Protein AF-A0A4T0LWD9-F1 (afdb_monomer)

InterPro domains:
  IPR009346 GRIM-19 [PF06212] (7-137)
  IPR009346 GRIM-19 [PTHR12966] (2-138)

Solvent-accessible surface area (backbone atoms only — not comparable to full-atom values): 8972 Å² total; per-residue (Å²): 138,83,80,80,81,71,89,74,94,67,78,59,96,86,61,79,81,88,75,84,83,68,91,84,75,80,91,78,75,82,54,69,68,56,54,54,51,52,53,51,52,53,51,54,51,51,53,52,53,51,50,52,51,53,52,46,49,52,54,47,44,59,58,52,50,70,37,72,68,54,39,48,55,55,49,51,51,44,52,55,49,51,54,44,64,71,46,46,63,59,54,50,54,54,48,54,54,51,51,52,52,49,51,55,54,49,46,55,48,48,45,70,71,47,70,84,47,89,89,70,64,80,85,63,70,93,56,94,60,94,67,92,74,83,77,94,72,81,88,127

Secondary structure (DSSP, 8-state):
------------TT-------S------S--HHHHHHHHHHHHHHHHHHHHHHHHHHHHHHHHHTSSHHHHHHHHHHHHHHHHHHHHHHHHHHHHHHHHHHHHHHHHHHHHHHHTTSTT--TT--SSSSSS----S----

Sequence (140 aa):
MDYLRGKQDLPPPGGFEAIKYKRSLPVKGPSGAVIFGTIFGICTWGFYKLGQGNLEMRSVLSLLYSTSLNKRYRELEREKTWSRINIVPLLMAENDRDIYRREKAALAREESIMKDVKGWEVGKSVYNGKRYNTPSMYVL

Foldseek 3Di:
DDDPDDDDDDAPPPHDDDDPPDDDDDPDDDDPVVVVVVVVVVVVVVVVVVVVVVVCCVVVCVVCCPDPPVVVVVVVVVVVVVVCVVCVVVVVVVVVVVQVVLLVVVLVVCCVVCVVPPPDDGPDDPDPDPDDDRDPDRDD

Structure (mmCIF, N/CA/C/O backbone):
data_AF-A0A4T0LWD9-F1
#
_entry.id   AF-A0A4T0LWD9-F1
#
loop_
_atom_site.group_PDB
_atom_site.id
_atom_site.type_symbol
_atom_site.label_atom_id
_atom_site.label_alt_id
_atom_site.label_comp_id
_atom_site.label_asym_id
_atom_site.label_entity_id
_atom_site.label_seq_id
_atom_site.pdbx_PDB_ins_code
_atom_site.Cartn_x
_atom_site.Cartn_y
_atom_site.Cartn_z
_atom_site.occupancy
_atom_site.B_iso_or_equiv
_atom_site.auth_seq_id
_atom_site.auth_comp_id
_atom_site.auth_asym_id
_atom_site.auth_atom_id
_atom_site.pdbx_PDB_model_num
ATOM 1 N N . MET A 1 1 ? 56.517 -73.684 -55.302 1.00 51.97 1 MET A N 1
ATOM 2 C CA . MET A 1 1 ? 55.120 -73.571 -54.835 1.00 51.97 1 MET A CA 1
ATOM 3 C C . MET A 1 1 ? 55.000 -72.175 -54.277 1.00 51.97 1 MET A C 1
ATOM 5 O O . MET A 1 1 ? 55.278 -71.978 -53.101 1.00 51.97 1 MET A O 1
ATOM 9 N N . ASP A 1 2 ? 54.678 -71.212 -55.136 1.00 53.22 2 ASP A N 1
ATOM 10 C CA . ASP A 1 2 ? 54.714 -69.801 -54.758 1.00 53.22 2 ASP A CA 1
ATOM 11 C C . ASP A 1 2 ? 53.274 -69.315 -54.656 1.00 53.22 2 ASP A C 1
ATOM 13 O O . ASP A 1 2 ? 52.601 -69.054 -55.652 1.00 53.22 2 ASP A O 1
ATOM 17 N N . TYR A 1 3 ? 52.764 -69.286 -53.427 1.00 58.25 3 TYR A N 1
ATOM 18 C CA . TYR A 1 3 ? 51.436 -68.769 -53.125 1.00 58.25 3 TYR A CA 1
ATOM 19 C C . TYR A 1 3 ? 51.444 -67.259 -53.395 1.00 58.25 3 TYR A C 1
ATOM 21 O O . TYR A 1 3 ? 52.158 -66.509 -52.725 1.00 58.25 3 TYR A O 1
ATOM 29 N N . LEU A 1 4 ? 50.680 -66.806 -54.392 1.00 66.56 4 LEU A N 1
ATOM 30 C CA . LEU A 1 4 ? 50.537 -65.387 -54.720 1.00 66.56 4 LEU A CA 1
ATOM 31 C C . LEU A 1 4 ? 50.028 -64.626 -53.483 1.00 66.56 4 LEU A C 1
ATOM 33 O O . LEU A 1 4 ? 48.896 -64.822 -53.041 1.00 66.56 4 LEU A O 1
ATOM 37 N N . ARG A 1 5 ? 50.881 -63.770 -52.906 1.00 68.69 5 ARG A N 1
ATOM 38 C CA . ARG A 1 5 ? 50.549 -62.902 -51.767 1.00 68.69 5 ARG A CA 1
ATOM 39 C C . ARG A 1 5 ? 49.384 -61.987 -52.166 1.00 68.69 5 ARG A C 1
ATOM 41 O O . ARG A 1 5 ? 49.530 -61.156 -53.059 1.00 68.69 5 ARG A O 1
ATOM 48 N N . GLY A 1 6 ? 48.233 -62.163 -51.516 1.00 72.31 6 GLY A N 1
ATOM 49 C CA . GLY A 1 6 ? 47.026 -61.373 -51.765 1.00 72.31 6 GLY A CA 1
ATOM 50 C C . GLY A 1 6 ? 47.223 -59.879 -51.493 1.00 72.31 6 GLY A C 1
ATOM 51 O O . GLY A 1 6 ? 48.108 -59.474 -50.738 1.00 72.31 6 GLY A O 1
ATOM 52 N N . LYS A 1 7 ? 46.382 -59.054 -52.124 1.00 77.38 7 LYS A N 1
ATOM 53 C CA . LYS A 1 7 ? 46.407 -57.593 -51.995 1.00 77.38 7 LYS A CA 1
ATOM 54 C C . LYS A 1 7 ? 46.076 -57.192 -50.552 1.00 77.38 7 LYS A C 1
ATOM 56 O O . LYS A 1 7 ? 44.953 -57.389 -50.100 1.00 77.38 7 LYS A O 1
ATOM 61 N N . GLN A 1 8 ? 47.067 -56.661 -49.839 1.00 83.88 8 GLN A N 1
ATOM 62 C CA . GLN A 1 8 ? 46.908 -56.134 -48.485 1.00 83.88 8 GLN A CA 1
ATOM 63 C C . GLN A 1 8 ? 46.197 -54.778 -48.541 1.00 83.88 8 GLN A C 1
ATOM 65 O O . GLN A 1 8 ? 46.522 -53.954 -49.399 1.00 83.88 8 GLN A O 1
ATOM 70 N N . ASP A 1 9 ? 45.237 -54.552 -47.644 1.00 85.19 9 ASP A N 1
ATOM 71 C CA . ASP A 1 9 ? 44.620 -53.235 -47.498 1.00 85.19 9 ASP A CA 1
ATOM 72 C C . ASP A 1 9 ? 45.616 -52.290 -46.819 1.00 85.19 9 ASP A C 1
ATOM 74 O O . ASP A 1 9 ? 46.148 -52.578 -45.743 1.00 85.19 9 ASP A O 1
ATOM 78 N N . LEU A 1 10 ? 45.940 -51.204 -47.509 1.00 85.88 10 LEU A N 1
ATOM 79 C CA . LEU A 1 10 ? 46.975 -50.249 -47.136 1.00 85.88 10 LEU A CA 1
ATOM 80 C C . LEU A 1 10 ? 46.392 -48.843 -47.277 1.00 85.88 10 LEU A C 1
ATOM 82 O O . LEU A 1 10 ? 45.568 -48.611 -48.167 1.00 85.88 10 LEU A O 1
ATOM 86 N N . PRO A 1 11 ? 46.824 -47.884 -46.440 1.00 86.69 11 PRO A N 1
ATOM 87 C CA . PRO A 1 11 ? 46.398 -46.505 -46.603 1.00 86.69 11 PRO A CA 1
ATOM 88 C C . PRO A 1 11 ? 46.803 -45.993 -47.994 1.00 86.69 11 PRO A C 1
ATOM 90 O O . PRO A 1 11 ? 47.827 -46.423 -48.541 1.00 86.69 11 PRO A O 1
ATOM 93 N N . PRO A 1 12 ? 46.023 -45.067 -48.574 1.00 88.81 12 PRO A N 1
ATOM 94 C CA . PRO A 1 12 ? 46.359 -44.489 -49.865 1.00 88.81 12 PRO A CA 1
ATOM 95 C C . PRO A 1 12 ? 47.751 -43.835 -49.812 1.00 88.81 12 PRO A C 1
ATOM 97 O O . PRO A 1 12 ? 48.136 -43.290 -48.767 1.00 88.81 12 PRO A O 1
ATOM 100 N N . PRO A 1 13 ? 48.520 -43.860 -50.917 1.00 81.00 13 PRO A N 1
ATOM 101 C CA . PRO A 1 13 ? 49.802 -43.167 -50.984 1.00 81.00 13 PRO A CA 1
ATOM 102 C C . PRO A 1 13 ? 49.561 -41.661 -50.788 1.00 81.00 13 PRO A C 1
ATOM 104 O O . PRO A 1 13 ? 49.008 -41.002 -51.662 1.00 81.00 13 PRO A O 1
ATOM 107 N N . GLY A 1 14 ? 49.918 -41.139 -49.608 1.00 88.44 14 GLY A N 1
ATOM 108 C CA . GLY A 1 14 ? 49.629 -39.760 -49.179 1.00 88.44 14 GLY A CA 1
ATOM 109 C C . GLY A 1 14 ? 48.865 -39.628 -47.852 1.00 88.44 14 GLY A C 1
ATOM 110 O O . GLY A 1 14 ? 48.809 -38.532 -47.303 1.00 88.44 14 GLY A O 1
ATOM 111 N N . GLY A 1 15 ? 48.345 -40.727 -47.293 1.00 89.75 15 GLY A N 1
ATOM 112 C CA . GLY A 1 15 ? 47.623 -40.722 -46.014 1.00 89.75 15 GLY A CA 1
ATOM 113 C C . GLY A 1 15 ? 46.193 -40.168 -46.103 1.00 89.75 15 GLY A C 1
ATOM 114 O O . GLY A 1 15 ? 45.713 -39.799 -47.172 1.00 89.75 15 GLY A O 1
ATOM 115 N N . PHE A 1 16 ? 45.487 -40.154 -44.969 1.00 89.69 16 PHE A N 1
ATOM 116 C CA . PHE A 1 16 ? 44.133 -39.597 -44.863 1.00 89.69 16 PHE A CA 1
ATOM 117 C C . PHE A 1 16 ? 44.166 -38.113 -44.486 1.00 89.69 16 PHE A C 1
ATOM 119 O O . PHE A 1 16 ? 45.131 -37.629 -43.894 1.00 89.69 16 PHE A O 1
ATOM 126 N N . GLU A 1 17 ? 43.083 -37.397 -44.790 1.00 90.94 17 GLU A N 1
ATOM 127 C CA . GLU A 1 17 ? 42.921 -36.005 -44.376 1.00 90.94 17 GLU A CA 1
ATOM 128 C C . GLU A 1 17 ? 42.958 -35.863 -42.844 1.00 90.94 17 GLU A C 1
ATOM 130 O O . GLU A 1 17 ? 42.495 -36.729 -42.094 1.00 90.94 17 GLU A O 1
ATOM 135 N N . ALA A 1 18 ? 43.510 -34.746 -42.366 1.00 90.56 18 ALA A N 1
ATOM 136 C CA . ALA A 1 18 ? 43.588 -34.457 -40.944 1.00 90.56 18 ALA A CA 1
ATOM 137 C C . ALA A 1 18 ? 42.189 -34.232 -40.345 1.00 90.56 18 ALA A C 1
ATOM 139 O O . ALA A 1 18 ? 41.545 -33.203 -40.556 1.00 90.56 18 ALA A O 1
ATOM 140 N N . ILE A 1 19 ? 41.742 -35.180 -39.523 1.00 90.44 19 ILE A N 1
ATOM 141 C CA . ILE A 1 19 ? 40.479 -35.077 -38.792 1.00 90.44 19 ILE A CA 1
ATOM 142 C C . ILE A 1 19 ? 40.626 -34.029 -37.681 1.00 90.44 19 ILE A C 1
ATOM 144 O O . ILE A 1 19 ? 41.504 -34.113 -36.817 1.00 90.44 19 ILE A O 1
ATOM 148 N N . LYS A 1 20 ? 39.731 -33.037 -37.661 1.00 90.75 20 LYS A N 1
ATOM 149 C CA . LYS A 1 20 ? 39.656 -32.053 -36.571 1.00 90.75 20 LYS A CA 1
ATOM 150 C C . LYS A 1 20 ? 39.135 -32.722 -35.298 1.00 90.75 20 LYS A C 1
ATOM 152 O O . LYS A 1 20 ? 37.935 -32.808 -35.077 1.00 90.75 20 LYS A O 1
ATOM 157 N N . TYR A 1 21 ? 40.052 -33.153 -34.439 1.00 90.25 21 TYR A N 1
ATOM 158 C CA . TYR A 1 21 ? 39.735 -33.788 -33.154 1.00 90.25 21 TYR A CA 1
ATOM 159 C C . TYR A 1 21 ? 39.500 -32.783 -32.009 1.00 90.25 21 TYR A C 1
ATOM 161 O O . TYR A 1 21 ? 39.002 -33.148 -30.946 1.00 90.25 21 TYR A O 1
ATOM 169 N N . LYS A 1 22 ? 39.873 -31.507 -32.198 1.00 93.56 22 LYS A N 1
ATOM 170 C CA . LYS A 1 22 ? 39.709 -30.449 -31.189 1.00 93.56 22 LYS A CA 1
ATOM 171 C C . LYS A 1 22 ? 38.329 -29.805 -31.277 1.00 93.56 22 LYS A C 1
ATOM 173 O O . LYS A 1 22 ? 37.816 -29.540 -32.363 1.00 93.56 22 LYS A O 1
ATOM 178 N N . ARG A 1 23 ? 37.773 -29.452 -30.116 1.00 90.44 23 ARG A N 1
ATOM 179 C CA . ARG A 1 23 ? 36.526 -28.687 -30.009 1.00 90.44 23 ARG A CA 1
ATOM 180 C C . ARG A 1 23 ? 36.699 -27.304 -30.650 1.00 90.44 23 ARG A C 1
ATOM 182 O O . ARG A 1 23 ? 37.454 -26.480 -30.146 1.00 90.44 23 ARG A O 1
ATOM 189 N N . SER A 1 24 ? 35.969 -27.044 -31.734 1.00 88.06 24 SER A N 1
ATOM 190 C CA . SER A 1 24 ? 35.901 -25.731 -32.384 1.00 88.06 24 SER A CA 1
ATOM 191 C C . SER A 1 24 ? 34.573 -25.064 -32.031 1.00 88.06 24 SER A C 1
ATOM 193 O O . SER A 1 24 ? 33.563 -25.274 -32.698 1.00 88.06 24 SER A O 1
ATOM 195 N N . LEU A 1 25 ? 34.559 -24.304 -30.933 1.00 89.69 25 LEU A N 1
ATOM 196 C CA . LEU A 1 25 ? 33.419 -23.462 -30.583 1.00 89.69 25 LEU A CA 1
ATOM 197 C C . LEU A 1 25 ? 33.764 -21.992 -30.805 1.00 89.69 25 LEU A C 1
ATOM 199 O O . LEU A 1 25 ? 34.564 -21.445 -30.045 1.00 89.69 25 LEU A O 1
ATOM 203 N N . PRO A 1 26 ? 33.166 -21.335 -31.811 1.00 88.88 26 PRO A N 1
ATOM 204 C CA . PRO A 1 26 ? 33.302 -19.896 -31.952 1.00 88.88 26 PRO A CA 1
ATOM 205 C C . PRO A 1 26 ? 32.579 -19.202 -30.792 1.00 88.88 26 PRO A C 1
ATOM 207 O O . PRO A 1 26 ? 31.430 -19.526 -30.484 1.00 88.88 26 PRO A O 1
ATOM 210 N N . VAL A 1 27 ? 33.234 -18.225 -30.169 1.00 84.75 27 VAL A N 1
ATOM 211 C CA . VAL A 1 27 ? 32.573 -17.330 -29.214 1.00 84.75 27 VAL A CA 1
ATOM 212 C C . VAL A 1 27 ? 31.637 -16.433 -30.021 1.00 84.75 27 VAL A C 1
ATOM 214 O O . VAL A 1 27 ? 32.085 -15.555 -30.754 1.00 84.75 27 VAL A O 1
ATOM 217 N N . LYS A 1 28 ? 30.334 -16.719 -29.957 1.00 87.31 28 LYS A N 1
ATOM 218 C CA . LYS A 1 28 ? 29.287 -15.980 -30.670 1.00 87.31 28 LYS A CA 1
ATOM 219 C C . LYS A 1 28 ? 28.552 -15.067 -29.694 1.00 87.31 28 LYS A C 1
ATOM 221 O O . LYS A 1 28 ? 28.107 -15.529 -28.649 1.00 87.31 28 LYS A O 1
ATOM 226 N N . GLY A 1 29 ? 28.375 -13.807 -30.076 1.00 89.88 29 GLY A N 1
ATOM 227 C CA . GLY A 1 29 ? 27.556 -12.840 -29.348 1.00 89.88 29 GLY A CA 1
ATOM 228 C C . GLY A 1 29 ? 28.262 -11.501 -29.122 1.00 89.88 29 GLY A C 1
ATOM 229 O O . GLY A 1 29 ? 29.489 -11.425 -29.211 1.00 89.88 29 GLY A O 1
ATOM 230 N N . PRO A 1 30 ? 27.491 -10.433 -28.857 1.00 91.06 30 PRO A N 1
ATOM 231 C CA . PRO A 1 30 ? 28.051 -9.143 -28.487 1.00 91.06 30 PRO A CA 1
ATOM 232 C C . PRO A 1 30 ? 28.749 -9.234 -27.125 1.00 91.06 30 PRO A C 1
ATOM 234 O O . PRO A 1 30 ? 28.362 -10.016 -26.257 1.00 91.06 30 PRO A O 1
ATOM 237 N N . SER A 1 31 ? 29.778 -8.409 -26.930 1.00 93.19 31 SER A N 1
ATOM 238 C CA . SER A 1 31 ? 30.470 -8.309 -25.641 1.00 93.19 31 SER A CA 1
ATOM 239 C C . SER A 1 31 ? 29.497 -7.919 -24.522 1.00 93.19 31 SER A C 1
ATOM 241 O O . SER A 1 31 ? 28.551 -7.163 -24.750 1.00 93.19 31 SER A O 1
ATOM 243 N N . GLY A 1 32 ? 29.757 -8.370 -23.291 1.00 93.56 32 GLY A N 1
ATOM 244 C CA . GLY A 1 32 ? 28.938 -8.023 -22.124 1.00 93.56 32 GLY A CA 1
ATOM 245 C C . GLY A 1 32 ? 28.775 -6.511 -21.940 1.00 93.56 32 GLY A C 1
ATOM 246 O O . GLY A 1 32 ? 27.685 -6.047 -21.621 1.00 93.56 32 GLY A O 1
ATOM 247 N N . ALA A 1 33 ? 29.812 -5.725 -22.248 1.00 95.69 33 ALA A N 1
ATOM 248 C CA . ALA A 1 33 ? 29.745 -4.263 -22.206 1.00 95.69 33 ALA A CA 1
ATOM 249 C C . ALA A 1 33 ? 28.694 -3.687 -23.173 1.00 95.69 33 ALA A C 1
ATOM 251 O O . ALA A 1 33 ? 27.983 -2.746 -22.827 1.00 95.69 33 ALA A O 1
ATOM 252 N N . VAL A 1 34 ? 28.552 -4.283 -24.361 1.00 96.38 34 VAL A N 1
ATOM 253 C CA . VAL A 1 34 ? 27.539 -3.879 -25.346 1.00 96.38 34 VAL A CA 1
ATOM 254 C C . VAL A 1 34 ? 26.145 -4.196 -24.812 1.00 96.38 34 VAL A C 1
ATOM 256 O O . VAL A 1 34 ? 25.265 -3.343 -24.859 1.00 96.38 34 VAL A O 1
ATOM 259 N N . ILE A 1 35 ? 25.955 -5.381 -24.225 1.00 96.50 35 ILE A N 1
ATOM 260 C CA . ILE A 1 35 ? 24.672 -5.784 -23.633 1.00 96.50 35 ILE A CA 1
ATOM 261 C C . ILE A 1 35 ? 24.270 -4.811 -22.517 1.00 96.50 35 ILE A C 1
ATOM 263 O O . ILE A 1 35 ? 23.176 -4.247 -22.561 1.00 96.50 35 ILE A O 1
ATOM 267 N N . PHE A 1 36 ? 25.166 -4.532 -21.567 1.00 97.25 36 PHE A N 1
ATOM 268 C CA . PHE A 1 36 ? 24.881 -3.586 -20.486 1.00 97.25 36 PHE A CA 1
ATOM 269 C C . PHE A 1 36 ? 24.615 -2.168 -20.999 1.00 97.25 36 PHE A C 1
ATOM 271 O O . PHE A 1 36 ? 23.668 -1.529 -20.540 1.00 97.25 36 PHE A O 1
ATOM 278 N N . GLY A 1 37 ? 25.378 -1.699 -21.990 1.00 97.94 37 GLY A N 1
ATOM 279 C CA . GLY A 1 37 ? 25.152 -0.397 -22.617 1.00 97.94 37 GLY A CA 1
ATOM 280 C C . GLY A 1 37 ? 23.767 -0.284 -23.259 1.00 97.94 37 GLY A C 1
ATOM 281 O O . GLY A 1 37 ? 23.069 0.707 -23.046 1.00 97.94 37 GLY A O 1
ATOM 282 N N . THR A 1 38 ? 23.325 -1.319 -23.983 1.00 97.31 38 THR A N 1
ATOM 283 C CA . THR A 1 38 ? 21.993 -1.316 -24.615 1.00 97.31 38 THR A CA 1
ATOM 284 C C . THR A 1 38 ? 20.856 -1.297 -23.598 1.00 97.31 38 THR A C 1
ATOM 286 O O . THR A 1 38 ? 19.937 -0.487 -23.725 1.00 97.31 38 THR A O 1
ATOM 289 N N . ILE A 1 39 ? 20.934 -2.127 -22.554 1.00 97.75 39 ILE A N 1
ATOM 290 C CA . ILE A 1 39 ? 19.912 -2.182 -21.501 1.00 97.75 39 ILE A CA 1
ATOM 291 C C . ILE A 1 39 ? 19.840 -0.842 -20.769 1.00 97.75 39 ILE A C 1
ATOM 293 O O . ILE A 1 39 ? 18.753 -0.303 -20.567 1.00 97.75 39 ILE A O 1
ATOM 297 N N . PHE A 1 40 ? 20.993 -0.268 -20.421 1.00 97.75 40 PHE A N 1
ATOM 298 C CA . PHE A 1 40 ? 21.047 1.026 -19.752 1.00 97.75 40 PHE A CA 1
ATOM 299 C C . PHE A 1 40 ? 20.426 2.140 -20.608 1.00 97.75 40 PHE A C 1
ATOM 301 O O . PHE A 1 40 ?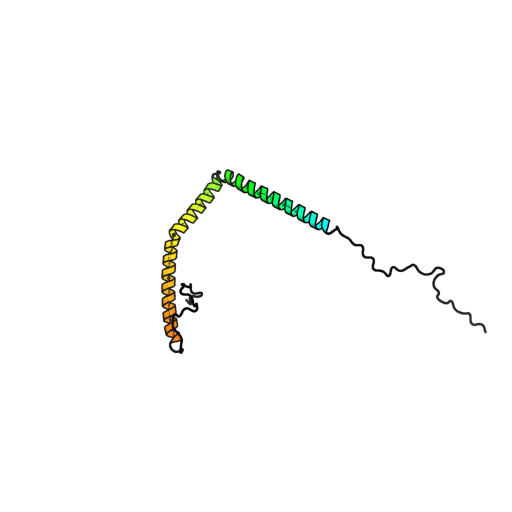 19.656 2.954 -20.093 1.00 97.75 40 PHE A O 1
ATOM 308 N N . GLY A 1 41 ? 20.689 2.141 -21.918 1.00 97.75 41 GLY A N 1
ATOM 309 C CA . GLY A 1 41 ? 20.088 3.087 -22.859 1.00 97.75 41 GLY A CA 1
ATOM 310 C C . GLY A 1 41 ? 18.560 2.985 -22.920 1.00 97.75 41 GLY A C 1
ATOM 311 O O . GLY A 1 41 ? 17.872 4.001 -22.812 1.00 97.75 41 GLY A O 1
ATOM 312 N N . ILE A 1 42 ? 18.021 1.765 -23.017 1.00 97.75 42 ILE A N 1
ATOM 313 C CA . ILE A 1 42 ? 16.568 1.520 -23.058 1.00 97.75 42 ILE A CA 1
ATOM 314 C C . ILE A 1 42 ? 15.904 1.961 -21.750 1.00 97.75 42 ILE A C 1
ATOM 316 O O . ILE A 1 42 ? 14.902 2.677 -21.779 1.00 97.75 42 ILE A O 1
ATOM 320 N N . CYS A 1 43 ? 16.470 1.577 -20.603 1.00 97.44 43 CYS A N 1
ATOM 321 C CA . CYS A 1 43 ? 15.937 1.958 -19.297 1.00 97.44 43 CYS A CA 1
ATOM 322 C C . CYS A 1 43 ? 15.929 3.479 -19.119 1.00 97.44 43 CYS A C 1
ATOM 324 O O . CYS A 1 43 ? 14.903 4.051 -18.755 1.00 97.44 43 CYS A O 1
ATOM 326 N N . THR A 1 44 ? 17.046 4.145 -19.425 1.00 97.44 44 THR A N 1
ATOM 327 C CA . THR A 1 44 ? 17.171 5.605 -19.296 1.00 97.44 44 THR A CA 1
ATOM 328 C C . THR A 1 44 ? 16.140 6.327 -20.165 1.00 97.44 44 THR A C 1
ATOM 330 O O . THR A 1 44 ? 15.477 7.256 -19.700 1.00 97.44 44 THR A O 1
ATOM 333 N N . TRP A 1 45 ? 15.927 5.859 -21.398 1.00 97.00 45 TRP A N 1
ATOM 334 C CA . TRP A 1 45 ? 14.899 6.404 -22.284 1.00 97.00 45 TRP A CA 1
ATOM 335 C C . TRP A 1 45 ? 13.475 6.174 -21.760 1.00 97.00 45 TRP A C 1
ATOM 337 O O . TRP A 1 45 ? 12.651 7.091 -21.777 1.00 97.00 45 TRP A O 1
ATOM 347 N N . GLY A 1 46 ? 13.187 4.975 -21.247 1.00 96.81 46 GLY A N 1
ATOM 348 C CA . GLY A 1 46 ? 11.894 4.648 -20.644 1.00 96.81 46 GLY A CA 1
ATOM 349 C C . GLY A 1 46 ? 11.564 5.549 -19.452 1.00 96.81 46 GLY A C 1
ATOM 350 O O . GLY A 1 46 ? 10.473 6.116 -19.387 1.00 96.81 46 GLY A O 1
ATOM 351 N N . PHE A 1 47 ? 12.528 5.763 -18.552 1.00 96.00 47 PHE A N 1
ATOM 352 C CA . PHE A 1 47 ? 12.361 6.669 -17.414 1.00 96.00 47 PHE A CA 1
ATOM 353 C C . PHE A 1 47 ? 12.208 8.130 -17.837 1.00 96.00 47 PHE A C 1
ATOM 355 O O . PHE A 1 47 ? 11.383 8.841 -17.265 1.00 96.00 47 PHE A O 1
ATOM 362 N N . TYR A 1 48 ? 12.936 8.574 -18.863 1.00 94.69 48 TYR A N 1
ATOM 363 C CA . TYR A 1 48 ? 12.769 9.915 -19.421 1.00 94.69 48 TYR A CA 1
ATOM 364 C C . TYR A 1 48 ? 11.345 10.134 -19.953 1.00 94.69 48 TYR A C 1
ATOM 366 O O . TYR A 1 48 ? 10.707 11.136 -19.626 1.00 94.69 48 TYR A O 1
ATOM 374 N N . LYS A 1 49 ? 10.802 9.168 -20.704 1.00 92.81 49 LYS A N 1
ATOM 375 C CA . LYS A 1 49 ? 9.432 9.236 -21.234 1.00 92.81 49 LYS A CA 1
ATOM 376 C C . LYS A 1 49 ? 8.365 9.162 -20.148 1.00 92.81 49 LYS A C 1
ATOM 378 O O . LYS A 1 49 ? 7.396 9.912 -20.206 1.00 92.81 49 LYS A O 1
ATOM 383 N N . LEU A 1 50 ? 8.563 8.330 -19.129 1.00 91.75 50 LEU A N 1
ATOM 384 C CA . LEU A 1 50 ? 7.678 8.277 -17.966 1.00 91.75 50 LEU A CA 1
ATOM 385 C C . LEU A 1 50 ? 7.713 9.590 -17.167 1.00 91.75 50 LEU A C 1
ATOM 387 O O . LEU A 1 50 ? 6.676 10.065 -16.714 1.00 91.75 50 LEU A O 1
ATOM 391 N N . GLY A 1 51 ? 8.885 10.216 -17.044 1.00 90.50 51 GLY A N 1
ATOM 392 C CA . GLY A 1 51 ? 9.038 11.544 -16.451 1.00 90.50 51 GLY A CA 1
ATOM 393 C C . GLY A 1 51 ? 8.259 12.615 -17.215 1.00 90.50 51 GLY A C 1
ATOM 394 O O . GLY A 1 51 ? 7.493 13.355 -16.602 1.00 90.50 51 GLY A O 1
ATOM 395 N N . GLN A 1 52 ? 8.387 12.650 -18.546 1.00 86.06 52 GLN A N 1
ATOM 396 C CA . GLN A 1 52 ? 7.593 13.537 -19.407 1.00 86.06 52 GLN A CA 1
ATOM 397 C C . GLN A 1 52 ? 6.093 13.289 -19.238 1.00 86.06 52 GLN A C 1
ATOM 399 O O . GLN A 1 52 ? 5.360 14.229 -18.956 1.00 86.06 52 GLN A O 1
ATOM 404 N N . GLY A 1 53 ? 5.653 12.028 -19.288 1.00 81.12 53 GLY A N 1
ATOM 405 C CA . GLY A 1 53 ? 4.252 11.660 -19.091 1.00 81.12 53 GLY A CA 1
ATOM 406 C C . GLY A 1 53 ? 3.715 12.053 -17.714 1.00 81.12 53 GLY A C 1
ATOM 407 O O . GLY A 1 53 ? 2.594 12.525 -17.613 1.00 81.12 53 GLY A O 1
ATOM 408 N N . ASN A 1 54 ? 4.509 11.946 -16.648 1.00 82.62 54 ASN A N 1
ATOM 409 C CA . ASN A 1 54 ? 4.099 12.375 -15.309 1.00 82.62 54 ASN A CA 1
ATOM 410 C C . ASN A 1 54 ? 4.023 13.903 -15.174 1.00 82.62 54 ASN A C 1
ATOM 412 O O . ASN A 1 54 ? 3.164 14.412 -14.453 1.00 82.62 54 ASN A O 1
ATOM 416 N N . LEU A 1 55 ? 4.920 14.641 -15.834 1.00 76.94 55 LEU A N 1
ATOM 417 C CA . LEU A 1 55 ? 4.903 16.106 -15.856 1.00 76.94 55 LEU A CA 1
ATOM 418 C C . LEU A 1 55 ? 3.738 16.632 -16.694 1.00 76.94 55 LEU A C 1
ATOM 420 O O . LEU A 1 55 ? 3.027 17.521 -16.232 1.00 76.94 55 LEU A O 1
ATOM 424 N N . GLU A 1 56 ? 3.509 16.041 -17.866 1.00 69.75 56 GLU A N 1
ATOM 425 C CA . GLU A 1 56 ? 2.345 16.296 -18.710 1.00 69.75 56 GLU A CA 1
ATOM 426 C C . GLU A 1 56 ? 1.075 15.926 -17.969 1.00 69.75 56 GLU A C 1
ATOM 428 O O . GLU A 1 56 ? 0.219 16.771 -17.810 1.00 69.75 56 GLU A O 1
ATOM 433 N N . MET A 1 57 ? 0.958 14.735 -17.387 1.00 63.12 57 MET A N 1
ATOM 434 C CA . MET A 1 57 ? -0.207 14.391 -16.578 1.00 63.12 57 MET A CA 1
ATOM 435 C C . MET A 1 57 ? -0.401 15.366 -15.425 1.00 63.12 57 MET A C 1
ATOM 437 O O . MET A 1 57 ? -1.534 15.675 -15.130 1.00 63.12 57 MET A O 1
ATOM 441 N N . ARG A 1 58 ? 0.628 15.931 -14.789 1.00 62.06 58 ARG A N 1
ATOM 442 C CA . ARG A 1 58 ? 0.424 16.956 -13.745 1.00 62.06 58 ARG A CA 1
ATOM 443 C C . ARG A 1 58 ? -0.020 18.310 -14.308 1.00 62.06 58 ARG A C 1
ATOM 445 O O . ARG A 1 58 ? -0.900 18.939 -13.721 1.00 62.06 58 ARG A O 1
ATOM 452 N N . SER A 1 59 ? 0.557 18.764 -15.420 1.00 64.38 59 SER A N 1
ATOM 453 C CA . SER A 1 59 ? 0.217 20.049 -16.050 1.00 64.38 59 SER A CA 1
ATOM 454 C C . SER A 1 59 ? -1.118 19.984 -16.799 1.00 64.38 59 SER A C 1
ATOM 456 O O . SER A 1 59 ? -1.984 20.835 -16.620 1.00 64.38 59 SER A O 1
ATOM 458 N N . VAL A 1 60 ? -1.324 18.917 -17.561 1.00 60.97 60 VAL A N 1
ATOM 459 C CA . VAL A 1 60 ? -2.552 18.551 -18.257 1.00 60.97 60 VAL A CA 1
ATOM 460 C C . VAL A 1 60 ? -3.640 18.223 -17.252 1.00 60.97 60 VAL A C 1
ATOM 462 O O . VAL A 1 60 ? -4.716 18.769 -17.415 1.00 60.97 60 VAL A O 1
ATOM 465 N N . LEU A 1 61 ? -3.403 17.457 -16.176 1.00 58.94 61 LEU A N 1
ATOM 466 C CA . LEU A 1 61 ? -4.410 17.299 -15.117 1.00 58.94 61 LEU A CA 1
ATOM 467 C C . LEU A 1 61 ? -4.745 18.656 -14.512 1.00 58.94 61 LEU A C 1
ATOM 469 O O . LEU A 1 61 ? -5.913 18.893 -14.307 1.00 58.94 61 LEU A O 1
ATOM 473 N N . SER A 1 62 ? -3.810 19.585 -14.302 1.00 59.88 62 SER A N 1
ATOM 474 C CA . SER A 1 62 ? -4.168 20.936 -13.832 1.00 59.88 62 SER A CA 1
ATOM 475 C C . SER A 1 62 ? -5.133 21.663 -14.792 1.00 59.88 62 SER A C 1
ATOM 477 O O . SER A 1 62 ? -6.130 22.238 -14.355 1.00 59.88 62 SER A O 1
ATOM 479 N N . LEU A 1 63 ? -4.907 21.562 -16.107 1.00 62.78 63 LEU A N 1
ATOM 480 C CA . LEU A 1 63 ? -5.722 22.221 -17.141 1.00 62.78 63 LEU A CA 1
ATOM 481 C C . LEU A 1 63 ? -7.057 21.498 -17.432 1.00 62.78 63 LEU A C 1
ATOM 483 O O . LEU A 1 63 ? -8.115 22.129 -17.476 1.00 62.78 63 LEU A O 1
ATOM 487 N N . LEU A 1 64 ? -7.038 20.168 -17.554 1.00 59.97 64 LEU A N 1
ATOM 488 C CA . LEU A 1 64 ? -8.205 19.280 -17.685 1.00 59.97 64 LEU A CA 1
ATOM 489 C C . LEU A 1 64 ? -8.989 19.146 -16.378 1.00 59.97 64 LEU A C 1
ATOM 491 O O . LEU A 1 64 ? -10.122 18.682 -16.397 1.00 59.97 64 LEU A O 1
ATOM 495 N N . TYR A 1 65 ? -8.430 19.547 -15.241 1.00 55.44 65 TYR A N 1
ATOM 496 C CA . TYR A 1 65 ? -9.171 19.646 -13.988 1.00 55.44 65 TYR A CA 1
ATOM 497 C C . TYR A 1 65 ? -10.003 20.934 -13.903 1.00 55.44 65 TYR A C 1
ATOM 499 O O . TYR A 1 65 ? -10.861 21.056 -13.029 1.00 55.44 65 TYR A O 1
ATOM 507 N N . SER A 1 66 ? -9.824 21.857 -14.858 1.00 56.53 66 SER A N 1
ATOM 508 C CA . SER A 1 66 ? -10.722 22.997 -15.058 1.00 56.53 66 SER A CA 1
ATOM 509 C C . SER A 1 66 ? -11.926 22.678 -15.965 1.00 56.53 66 SER A C 1
ATOM 511 O O . SER A 1 66 ? -12.907 23.423 -15.950 1.00 56.53 66 SER A O 1
ATOM 513 N N . THR A 1 67 ? -11.914 21.563 -16.721 1.00 63.38 67 THR A N 1
ATOM 514 C CA . THR A 1 67 ? -13.062 21.177 -17.561 1.00 63.38 67 THR A CA 1
ATOM 515 C C . THR A 1 67 ? -14.210 20.608 -16.724 1.00 63.38 67 THR A C 1
ATOM 517 O O . THR A 1 67 ? -14.027 19.856 -15.764 1.00 63.38 67 THR A O 1
ATOM 520 N N . SER A 1 68 ? -15.438 20.961 -17.115 1.00 62.38 68 SER A N 1
ATOM 521 C CA . SER A 1 68 ? -16.663 20.667 -16.356 1.00 62.38 68 SER A CA 1
ATOM 522 C C . SER A 1 68 ? -16.868 19.174 -16.042 1.00 62.38 68 SER A C 1
ATOM 524 O O . SER A 1 68 ? -17.364 18.849 -14.967 1.00 62.38 68 SER A O 1
ATOM 526 N N . LEU A 1 69 ? -16.453 18.255 -16.926 1.00 61.56 69 LEU A N 1
ATOM 527 C CA . LEU A 1 69 ? -16.668 16.812 -16.743 1.00 61.56 69 LEU A CA 1
ATOM 528 C C . LEU A 1 69 ? -15.779 16.207 -15.642 1.00 61.56 69 LEU A C 1
ATOM 530 O O . LEU A 1 69 ? -16.294 15.531 -14.756 1.00 61.56 69 LEU A O 1
ATOM 534 N N . ASN A 1 70 ? -14.474 16.496 -15.627 1.00 61.34 70 ASN A N 1
ATOM 535 C CA . ASN A 1 70 ? -13.559 15.974 -14.598 1.00 61.34 70 ASN A CA 1
ATOM 536 C C . ASN A 1 70 ? -13.791 16.615 -13.224 1.00 61.34 70 ASN A C 1
ATOM 538 O O . ASN A 1 70 ? -13.610 15.967 -12.190 1.00 61.34 70 ASN A O 1
ATOM 542 N N . LYS A 1 71 ? -14.235 17.876 -13.208 1.00 65.75 71 LYS A N 1
ATOM 543 C CA . LYS A 1 71 ? -14.652 18.572 -11.990 1.00 65.75 71 LYS A CA 1
ATOM 544 C C . LYS A 1 71 ? -15.841 17.869 -11.325 1.00 65.75 71 LYS A C 1
ATOM 546 O O . LYS A 1 71 ? -15.777 17.603 -10.129 1.00 65.75 71 LYS A O 1
ATOM 551 N N . ARG A 1 72 ? -16.848 17.459 -12.108 1.00 66.88 72 ARG A N 1
ATOM 552 C CA . ARG A 1 72 ? -18.018 16.710 -11.611 1.00 66.88 72 ARG A CA 1
ATOM 553 C C . ARG A 1 72 ? -17.636 15.378 -10.974 1.00 66.88 72 ARG A C 1
ATOM 555 O O . ARG A 1 72 ? -18.132 15.075 -9.898 1.00 66.88 72 ARG A O 1
ATOM 562 N N . TYR A 1 73 ? -16.737 14.600 -11.581 1.00 75.38 73 TYR A N 1
ATOM 563 C CA . TYR A 1 73 ? -16.294 13.332 -10.983 1.00 75.38 73 TYR A CA 1
ATOM 564 C C . TYR A 1 73 ? -15.604 13.541 -9.630 1.00 75.38 73 TYR A C 1
ATOM 566 O O . TYR A 1 73 ? -15.922 12.839 -8.673 1.00 75.38 73 TYR A O 1
ATOM 574 N N . ARG A 1 74 ? -14.719 14.541 -9.507 1.00 77.88 74 ARG A N 1
ATOM 575 C CA . ARG A 1 74 ? -14.054 14.839 -8.226 1.00 77.88 74 ARG A CA 1
ATOM 576 C C . ARG A 1 74 ? -14.991 15.461 -7.196 1.00 77.88 74 ARG A C 1
ATOM 578 O O . ARG A 1 74 ? -14.800 15.226 -6.007 1.00 77.88 74 ARG A O 1
ATOM 585 N N . GLU A 1 75 ? -15.991 16.225 -7.621 1.00 81.69 75 GLU A N 1
ATOM 586 C CA . GLU A 1 75 ? -17.050 16.726 -6.740 1.00 81.69 75 GLU A CA 1
ATOM 587 C C . GLU A 1 75 ? -17.927 15.577 -6.229 1.00 81.69 75 GLU A C 1
ATOM 589 O O . GLU A 1 75 ? -18.105 15.473 -5.022 1.00 81.69 75 GLU A O 1
ATOM 594 N N . LEU A 1 76 ? -18.334 14.638 -7.089 1.00 89.50 76 LEU A N 1
ATOM 595 C CA . LEU A 1 76 ? -19.085 13.439 -6.695 1.00 89.50 76 LEU A CA 1
ATOM 596 C C . LEU A 1 76 ? -18.282 12.519 -5.765 1.00 89.50 76 LEU A C 1
ATOM 598 O O . LEU A 1 76 ? -18.806 12.022 -4.770 1.00 89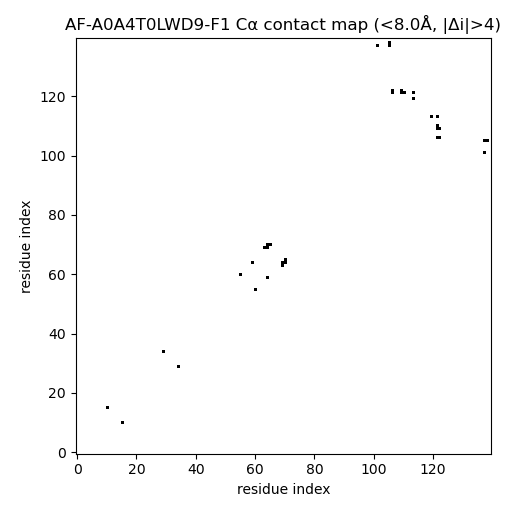.50 76 LEU A O 1
ATOM 602 N N . GLU A 1 77 ? -16.999 12.280 -6.048 1.00 92.06 77 GLU A N 1
ATOM 603 C CA . GLU A 1 77 ? -16.130 11.496 -5.162 1.00 92.06 77 GLU A CA 1
ATOM 604 C C . GLU A 1 77 ? -15.901 12.193 -3.824 1.00 92.06 77 GLU A C 1
ATOM 606 O O . GLU A 1 77 ? -15.875 11.538 -2.776 1.00 92.06 77 GLU A O 1
ATOM 611 N N . ARG A 1 78 ? -15.769 13.524 -3.842 1.00 94.38 78 ARG A N 1
ATOM 612 C CA . ARG A 1 78 ? -15.699 14.338 -2.634 1.00 94.38 78 ARG A CA 1
ATOM 613 C C . ARG A 1 78 ? -16.994 14.187 -1.847 1.00 94.38 78 ARG A C 1
ATOM 615 O O . ARG A 1 78 ? -16.922 13.757 -0.705 1.00 94.38 78 ARG A O 1
ATOM 622 N N . GLU A 1 79 ? -18.152 14.450 -2.438 1.00 94.94 79 GLU A N 1
ATOM 623 C CA . GLU A 1 79 ? -19.465 14.291 -1.801 1.00 94.94 79 GLU A CA 1
ATOM 624 C C . GLU A 1 79 ? -19.645 12.891 -1.209 1.00 94.94 79 GLU A C 1
ATOM 626 O O . GLU A 1 79 ? -20.004 12.753 -0.042 1.00 94.94 79 GLU A O 1
ATOM 631 N N . LYS A 1 80 ? -19.288 11.842 -1.957 1.00 96.06 80 LYS A N 1
ATOM 632 C CA . LYS A 1 80 ? -19.303 10.450 -1.486 1.00 96.06 80 LYS A CA 1
ATOM 633 C C . LYS A 1 80 ? -18.376 10.225 -0.290 1.00 96.06 80 LYS A C 1
ATOM 635 O O . LYS A 1 80 ? -18.732 9.510 0.646 1.00 96.06 80 LYS A O 1
ATOM 640 N N . THR A 1 81 ? -17.180 10.806 -0.314 1.00 96.81 81 THR A N 1
ATOM 641 C CA . THR A 1 81 ? -16.203 10.692 0.778 1.00 96.81 81 THR A CA 1
ATOM 642 C C . THR A 1 81 ? -16.677 11.445 2.018 1.00 96.81 81 THR A C 1
ATOM 644 O O . THR A 1 81 ? -16.650 10.885 3.108 1.00 96.81 81 THR A O 1
ATOM 647 N N . TRP A 1 82 ? -17.188 12.666 1.859 1.00 97.44 82 TRP A N 1
ATOM 648 C CA . TRP A 1 82 ? -17.753 13.460 2.951 1.00 97.44 82 TRP A CA 1
ATOM 649 C C . TRP A 1 82 ? -19.002 12.811 3.549 1.00 97.44 82 TRP A C 1
ATOM 651 O O . TRP A 1 82 ? -19.121 12.733 4.768 1.00 97.44 82 TRP A O 1
ATOM 661 N N . SER A 1 83 ? -19.887 12.261 2.713 1.00 96.94 83 SER A N 1
ATOM 662 C CA . SER A 1 83 ? -21.038 11.472 3.159 1.00 96.94 83 SER A CA 1
ATOM 663 C C . SER A 1 83 ? -20.595 10.307 4.047 1.00 96.94 83 SER A C 1
ATOM 665 O O . SER A 1 83 ? -21.129 10.126 5.139 1.00 96.94 83 SER A O 1
ATOM 667 N N . ARG A 1 84 ? -19.546 9.575 3.647 1.00 97.12 84 ARG A N 1
ATOM 668 C CA . ARG A 1 84 ? -18.981 8.495 4.466 1.00 97.12 84 ARG A CA 1
ATOM 669 C C . ARG A 1 84 ? -18.379 9.000 5.766 1.00 97.12 84 ARG A C 1
ATOM 671 O O . ARG A 1 84 ? -18.721 8.455 6.803 1.00 97.12 84 ARG A O 1
ATOM 678 N N . ILE A 1 85 ? -17.529 10.025 5.732 1.00 97.19 85 ILE A N 1
ATOM 679 C CA . ILE A 1 85 ? -16.888 10.576 6.939 1.00 97.19 85 ILE A CA 1
ATOM 680 C C . ILE A 1 85 ? -17.935 10.956 7.990 1.00 97.19 85 ILE A C 1
ATOM 682 O O . ILE A 1 85 ? -17.740 10.674 9.166 1.00 97.19 85 ILE A O 1
ATOM 686 N N . ASN A 1 86 ? -19.062 11.529 7.566 1.00 97.06 86 ASN A N 1
ATOM 687 C CA . ASN A 1 86 ? -20.128 11.932 8.480 1.00 97.06 86 ASN A CA 1
ATOM 688 C C . ASN A 1 86 ? -20.924 10.747 9.053 1.00 97.06 86 ASN A C 1
ATOM 690 O O . ASN A 1 86 ? -21.409 10.827 10.177 1.00 97.06 86 ASN A O 1
ATOM 694 N N . ILE A 1 87 ? -21.060 9.648 8.305 1.00 97.12 87 ILE A N 1
ATOM 695 C CA . ILE A 1 87 ? -21.824 8.462 8.731 1.00 97.12 87 ILE A CA 1
ATOM 696 C C . ILE A 1 87 ? -20.950 7.468 9.519 1.00 97.12 87 ILE A C 1
ATOM 698 O O . ILE A 1 87 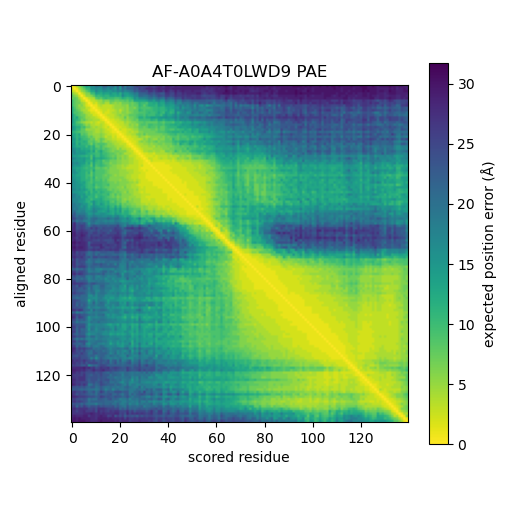? -21.450 6.756 10.389 1.00 97.12 87 ILE A O 1
ATOM 702 N N . VAL A 1 88 ? -19.641 7.427 9.254 1.00 97.69 88 VAL A N 1
ATOM 703 C CA . VAL A 1 88 ? -18.685 6.493 9.876 1.00 97.69 88 VAL A CA 1
ATOM 704 C C . VAL A 1 88 ? -18.758 6.479 11.409 1.00 97.69 88 VAL A C 1
ATOM 706 O O . VAL A 1 88 ? -18.807 5.378 11.952 1.00 97.69 88 VAL A O 1
ATOM 709 N N . PRO A 1 89 ? -18.827 7.618 12.130 1.00 97.75 89 PRO A N 1
ATOM 710 C CA . PRO A 1 89 ? -18.924 7.604 13.589 1.00 97.75 89 PRO A CA 1
ATOM 711 C C . PRO A 1 89 ? -20.159 6.865 14.116 1.00 97.75 89 PRO A C 1
ATOM 713 O O . PRO A 1 89 ? -20.064 6.150 15.110 1.00 97.75 89 PRO A O 1
ATOM 716 N N . LEU A 1 90 ? -21.304 6.996 13.438 1.00 97.69 90 LEU A N 1
ATOM 717 C CA . LEU A 1 90 ? -22.535 6.299 13.816 1.00 97.69 90 LEU A CA 1
ATOM 718 C C . LEU A 1 90 ? -22.396 4.788 13.604 1.00 97.69 90 LEU A C 1
ATOM 720 O O . LEU A 1 90 ? -22.677 4.017 14.517 1.00 97.69 90 LEU A O 1
ATOM 724 N N . LEU A 1 91 ? -21.896 4.372 12.436 1.00 96.88 91 LEU A N 1
ATOM 725 C CA . LEU A 1 91 ? -21.685 2.952 12.125 1.00 96.88 91 LEU A CA 1
ATOM 726 C C . LEU A 1 91 ? -20.650 2.308 13.054 1.00 96.88 91 LEU A C 1
ATOM 728 O O . LEU A 1 91 ? -20.814 1.164 13.471 1.00 96.88 91 LEU A O 1
ATOM 732 N N . MET A 1 92 ? -19.587 3.043 13.390 1.00 96.56 92 MET A N 1
ATOM 733 C CA . MET A 1 92 ? -18.558 2.578 14.315 1.00 96.56 92 MET A CA 1
ATOM 734 C C . MET A 1 92 ? -19.138 2.388 15.720 1.00 96.56 92 MET A C 1
ATOM 736 O O . MET A 1 92 ? -18.941 1.335 16.312 1.00 96.56 92 MET A O 1
ATOM 740 N N . ALA A 1 93 ? -19.949 3.334 16.204 1.00 96.88 93 ALA A N 1
ATOM 741 C CA . ALA A 1 93 ? -20.607 3.214 17.503 1.00 96.88 93 ALA A CA 1
ATOM 742 C C . ALA A 1 93 ? -21.603 2.041 17.575 1.00 96.88 93 ALA A C 1
ATOM 744 O O . ALA A 1 93 ? -21.709 1.382 18.610 1.00 96.88 93 ALA A O 1
ATOM 745 N N . GLU A 1 94 ? -22.348 1.768 16.501 1.00 96.69 94 GLU A N 1
ATOM 746 C CA . GLU A 1 94 ? -23.225 0.592 16.429 1.00 96.69 94 GLU A CA 1
ATOM 747 C C . GLU A 1 94 ? -22.427 -0.714 16.455 1.00 96.69 94 GLU A C 1
ATOM 749 O O . GLU A 1 94 ? -22.774 -1.631 17.205 1.00 96.69 94 GLU A O 1
ATOM 754 N N . ASN A 1 95 ? -21.331 -0.777 15.696 1.00 94.31 95 ASN A N 1
ATOM 755 C CA . ASN A 1 95 ? -20.445 -1.935 15.677 1.00 94.31 95 ASN A CA 1
ATOM 756 C C . ASN A 1 95 ? -19.801 -2.175 17.052 1.00 94.31 95 ASN A C 1
ATOM 758 O O . ASN A 1 95 ? -19.848 -3.293 17.556 1.00 94.31 95 ASN A O 1
ATOM 762 N N . ASP A 1 96 ? -19.300 -1.130 17.716 1.00 94.62 96 ASP A N 1
ATOM 763 C CA . ASP A 1 96 ? -18.695 -1.232 19.049 1.00 94.62 96 ASP A CA 1
ATOM 764 C C . ASP A 1 96 ? -19.688 -1.786 20.091 1.00 94.62 96 ASP A C 1
ATOM 766 O O . ASP A 1 96 ? -19.331 -2.633 20.915 1.00 94.62 96 ASP A O 1
ATOM 770 N N . ARG A 1 97 ? -20.967 -1.377 20.033 1.00 94.88 97 ARG A N 1
ATOM 771 C CA . ARG A 1 97 ? -22.030 -1.930 20.899 1.00 94.88 97 ARG A CA 1
ATOM 772 C C . ARG A 1 97 ? -22.278 -3.411 20.627 1.00 94.88 97 ARG A C 1
ATOM 774 O O . ARG A 1 97 ? -22.469 -4.190 21.563 1.00 94.88 97 ARG A O 1
ATOM 781 N N . ASP A 1 98 ? -22.307 -3.797 19.357 1.00 92.50 98 ASP A N 1
ATOM 782 C CA . ASP A 1 98 ? -22.548 -5.178 18.949 1.00 92.50 98 ASP A CA 1
ATOM 783 C C . ASP A 1 98 ? -21.366 -6.089 19.318 1.00 92.50 98 ASP A C 1
ATOM 785 O O . ASP A 1 98 ? -21.567 -7.180 19.856 1.00 92.50 98 ASP A O 1
ATOM 789 N N . ILE A 1 99 ? -20.133 -5.610 19.134 1.00 90.50 99 ILE A N 1
ATOM 790 C CA . ILE A 1 99 ? -18.905 -6.276 19.582 1.00 90.50 99 ILE A CA 1
ATOM 791 C C . ILE A 1 99 ? -18.946 -6.504 21.092 1.00 90.50 99 ILE A C 1
ATOM 793 O O . ILE A 1 99 ? -18.805 -7.646 21.529 1.00 90.50 99 ILE A O 1
ATOM 797 N N . TYR A 1 100 ? -19.228 -5.467 21.886 1.00 91.38 100 TYR A N 1
ATOM 798 C CA . TYR A 1 100 ? -19.312 -5.596 23.342 1.00 91.38 100 TYR A CA 1
ATOM 799 C C . TYR A 1 100 ? -20.363 -6.630 23.775 1.00 91.38 100 TYR A C 1
ATOM 801 O O . TYR A 1 100 ? -20.115 -7.460 24.655 1.00 91.38 100 TYR A O 1
ATOM 809 N N . ARG A 1 101 ? -21.535 -6.636 23.125 1.00 91.56 101 ARG A N 1
ATOM 810 C CA . ARG A 1 101 ? -22.587 -7.631 23.382 1.00 91.56 101 ARG A CA 1
ATOM 811 C C . ARG A 1 101 ? -22.104 -9.053 23.087 1.00 91.56 101 ARG A C 1
ATOM 813 O O . ARG A 1 101 ? -22.347 -9.952 23.893 1.00 91.56 101 ARG A O 1
ATOM 820 N N . ARG A 1 102 ? -21.421 -9.263 21.956 1.00 90.56 102 ARG A N 1
ATOM 821 C CA . ARG A 1 102 ? -20.859 -10.572 21.587 1.00 90.56 102 ARG A CA 1
ATOM 822 C C . ARG A 1 102 ? -19.765 -11.017 22.549 1.00 90.56 102 ARG A C 1
ATOM 824 O O . ARG A 1 102 ? -19.752 -12.182 22.928 1.00 90.56 102 ARG A O 1
ATOM 831 N N . GLU A 1 103 ? -18.888 -10.111 22.973 1.00 89.31 103 GLU A N 1
ATOM 832 C CA . GLU A 1 103 ? -17.833 -10.404 23.947 1.00 89.31 103 GLU A CA 1
ATOM 833 C C . GLU A 1 103 ? -18.423 -10.855 25.284 1.00 89.31 103 GLU A C 1
ATOM 835 O O . GLU A 1 103 ? -18.015 -11.880 25.824 1.00 89.31 103 GLU A O 1
ATOM 840 N N . LYS A 1 104 ? -19.449 -10.160 25.790 1.00 91.25 104 LYS A N 1
ATOM 841 C CA . LYS A 1 104 ? -20.136 -10.573 27.022 1.00 91.25 104 LYS A CA 1
ATOM 842 C C . LYS A 1 104 ? -20.818 -11.932 26.891 1.00 91.25 104 LYS A C 1
ATOM 844 O O . LYS A 1 104 ? -20.705 -12.746 27.803 1.00 91.25 104 LYS A O 1
ATOM 849 N N . ALA A 1 105 ? -21.475 -12.200 25.764 1.00 91.50 105 ALA A N 1
ATOM 850 C CA . ALA A 1 105 ? -22.069 -13.509 25.504 1.00 91.50 105 ALA A CA 1
ATOM 851 C C . ALA A 1 105 ? -21.005 -14.617 25.405 1.00 91.50 105 ALA A C 1
ATOM 853 O O . ALA A 1 105 ? -21.205 -15.711 25.927 1.00 91.50 105 ALA A O 1
ATOM 854 N N . ALA A 1 106 ? -19.863 -14.337 24.772 1.00 90.06 106 ALA A N 1
ATOM 855 C CA . ALA A 1 106 ? -18.753 -15.276 24.667 1.00 90.06 106 ALA A CA 1
ATOM 856 C C . ALA A 1 106 ? -18.147 -15.598 26.039 1.00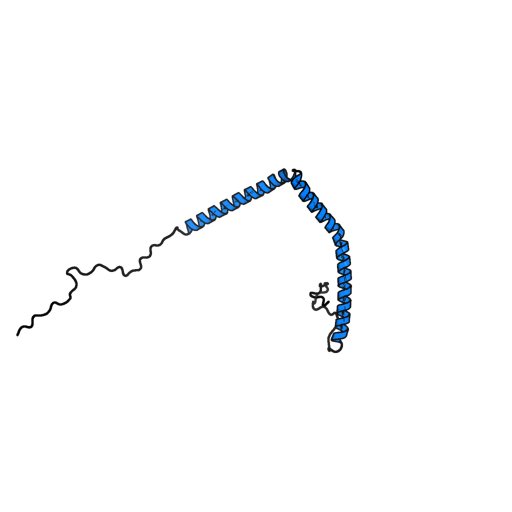 90.06 106 ALA A C 1
ATOM 858 O O . ALA A 1 106 ? -17.976 -16.775 26.338 1.00 90.06 106 ALA A O 1
ATOM 859 N N . LEU A 1 107 ? -17.922 -14.589 26.887 1.00 90.88 107 LEU A N 1
ATOM 860 C CA . LEU A 1 107 ? -17.419 -14.776 28.252 1.00 90.88 107 LEU A CA 1
ATOM 861 C C . LEU A 1 107 ? -18.378 -15.610 29.112 1.00 90.88 107 LEU A C 1
ATOM 863 O O . LEU A 1 107 ? -17.937 -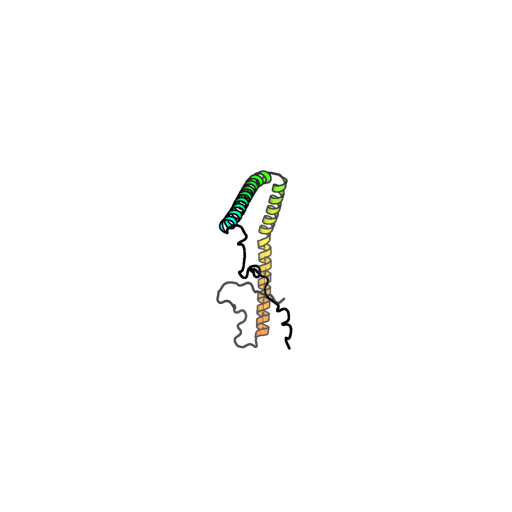16.524 29.801 1.00 90.88 107 LEU A O 1
ATOM 867 N N . ALA A 1 108 ? -19.688 -15.356 29.029 1.00 92.50 108 ALA A N 1
ATOM 868 C CA . ALA A 1 108 ? -20.687 -16.145 29.755 1.00 92.50 108 ALA A CA 1
ATOM 869 C C . ALA A 1 108 ? -20.723 -17.614 29.288 1.00 92.50 108 ALA A C 1
ATOM 871 O O . ALA A 1 108 ? -20.865 -18.535 30.093 1.00 92.50 108 ALA A O 1
ATOM 872 N N . ARG A 1 109 ? -20.563 -17.855 27.979 1.00 91.38 109 ARG A N 1
ATOM 873 C CA . ARG A 1 109 ? -20.448 -19.219 27.441 1.00 91.38 109 ARG A CA 1
ATOM 874 C C . ARG A 1 109 ? -19.158 -19.891 27.892 1.00 91.38 109 ARG A C 1
ATOM 876 O O . ARG A 1 109 ? -19.211 -21.040 28.320 1.00 91.38 109 ARG A O 1
ATOM 883 N N . GLU A 1 110 ? -18.034 -19.187 27.824 1.00 91.31 110 GLU A N 1
ATOM 884 C CA . GLU A 1 110 ? -16.736 -19.678 28.287 1.00 91.31 110 GLU A CA 1
ATOM 885 C C . GLU A 1 110 ? -16.800 -20.096 29.760 1.00 91.31 110 GLU A C 1
ATOM 887 O O . GLU A 1 110 ? -16.397 -21.208 30.085 1.00 91.31 110 GLU A O 1
ATOM 892 N N . GLU A 1 111 ? -17.402 -19.271 30.621 1.00 92.19 111 GLU A N 1
ATOM 893 C CA . GLU A 1 111 ? -17.623 -19.584 32.037 1.00 92.19 111 GLU A CA 1
ATOM 894 C C . GLU A 1 111 ? -18.426 -20.877 32.224 1.00 92.19 111 GLU A C 1
ATOM 896 O O . GLU A 1 111 ? -18.029 -21.758 32.988 1.00 92.19 111 GLU A O 1
ATOM 901 N N . SER A 1 112 ? -19.524 -21.035 31.478 1.00 92.25 112 SER A N 1
ATOM 902 C CA . SER A 1 112 ? -20.370 -22.229 31.575 1.00 92.25 112 SER A CA 1
ATOM 903 C C . SER A 1 112 ? -19.682 -23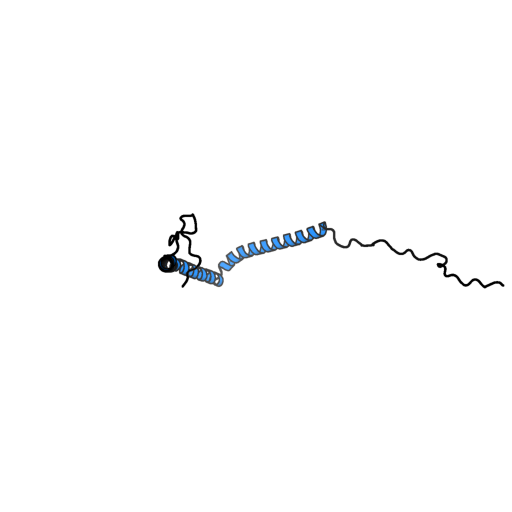.514 31.093 1.00 92.25 112 SER A C 1
ATOM 905 O O . SER A 1 112 ? -19.929 -24.586 31.649 1.00 92.25 112 SER A O 1
ATOM 907 N N . ILE A 1 113 ? -18.819 -23.412 30.074 1.00 93.00 113 ILE A N 1
ATOM 908 C CA . ILE A 1 113 ? -18.124 -24.546 29.448 1.00 93.00 113 ILE A CA 1
ATOM 909 C C . ILE A 1 113 ? -16.887 -24.942 30.262 1.00 93.00 113 ILE A C 1
ATOM 911 O O . ILE A 1 113 ? -16.612 -26.128 30.420 1.00 93.00 113 ILE A O 1
ATOM 915 N N . MET A 1 114 ? -16.149 -23.965 30.795 1.00 93.31 114 MET A N 1
ATOM 916 C CA . MET A 1 114 ? -14.841 -24.178 31.428 1.00 93.31 114 MET A CA 1
ATOM 917 C C . MET A 1 114 ? -14.902 -24.363 32.949 1.00 93.31 114 MET A C 1
ATOM 919 O O . MET A 1 114 ? -13.857 -24.492 33.586 1.00 93.31 114 MET A O 1
ATOM 923 N N . LYS A 1 115 ? -16.102 -24.433 33.538 1.00 91.25 115 LYS A N 1
ATOM 924 C CA . LYS A 1 115 ? -16.317 -24.605 34.988 1.00 91.25 115 LYS A CA 1
ATOM 925 C C . LYS A 1 115 ? -15.562 -25.794 35.607 1.00 91.25 115 LYS A C 1
ATOM 927 O O . LYS A 1 115 ? -15.159 -25.725 36.764 1.00 91.25 115 LYS A O 1
ATOM 932 N N . ASP A 1 116 ? -15.358 -26.867 34.842 1.00 93.50 116 ASP A N 1
ATOM 933 C CA . ASP A 1 116 ? -14.782 -28.124 35.333 1.00 93.50 116 ASP A CA 1
ATOM 934 C C . ASP A 1 116 ? -13.247 -28.191 35.152 1.00 93.50 116 ASP A C 1
ATOM 936 O O . ASP A 1 116 ? -12.600 -29.144 35.592 1.00 93.50 116 ASP A O 1
ATOM 940 N N . VAL A 1 117 ? -12.630 -27.186 34.512 1.00 93.56 117 VAL A N 1
ATOM 941 C CA . VAL A 1 117 ? -11.199 -27.186 34.169 1.00 93.56 117 VAL A CA 1
ATOM 942 C C . VAL A 1 117 ? -10.376 -26.461 35.239 1.00 93.56 117 VAL A C 1
ATOM 944 O O . VAL A 1 117 ? -10.475 -25.250 35.433 1.00 93.56 117 VAL A O 1
ATOM 947 N N . LYS A 1 118 ? -9.492 -27.196 35.926 1.00 91.31 118 LYS A N 1
ATOM 948 C CA . LYS A 1 118 ? -8.634 -26.641 36.985 1.00 91.31 118 LYS A CA 1
ATOM 949 C C . LYS A 1 118 ? -7.615 -25.639 36.424 1.00 91.31 118 LYS A C 1
ATOM 951 O O . LYS A 1 118 ? -6.787 -25.997 35.593 1.00 91.31 118 LYS A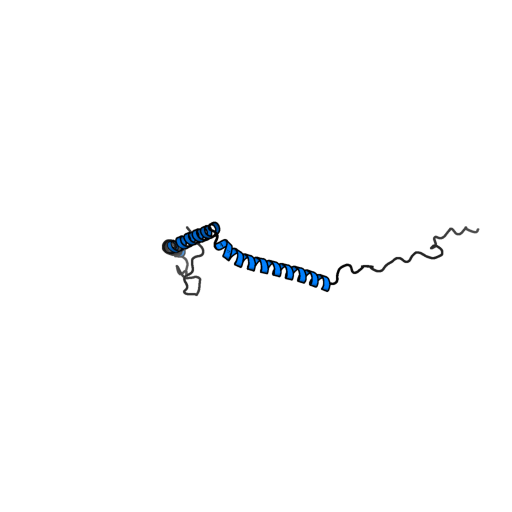 O 1
ATOM 956 N N . GLY A 1 119 ? -7.615 -24.419 36.965 1.00 89.50 119 GLY A N 1
ATOM 957 C CA . GLY A 1 119 ? -6.653 -23.363 36.617 1.00 89.50 119 GLY A CA 1
ATOM 958 C C . GLY A 1 119 ? -7.046 -22.515 35.405 1.00 89.50 119 GLY A C 1
ATOM 959 O O . GLY A 1 119 ? -6.243 -21.689 34.973 1.00 89.50 119 GLY A O 1
ATOM 960 N N . TRP A 1 120 ? -8.254 -22.702 34.864 1.00 92.31 120 TRP A N 1
ATOM 961 C CA . TRP A 1 120 ? -8.790 -21.832 33.823 1.00 92.31 120 TRP A CA 1
ATOM 962 C C . TRP A 1 120 ? -9.356 -20.543 34.430 1.00 92.31 120 TRP A C 1
ATOM 964 O O . TRP A 1 120 ? -10.217 -20.582 35.307 1.00 92.31 120 TRP A O 1
ATOM 974 N N . GLU A 1 121 ? -8.871 -19.395 33.960 1.00 90.31 121 GLU A N 1
ATOM 975 C CA . GLU A 1 121 ? -9.375 -18.072 34.335 1.00 90.31 121 GLU A CA 1
ATOM 976 C C . GLU A 1 121 ? -10.182 -17.505 33.163 1.00 90.31 121 GLU A C 1
ATOM 978 O O . GLU A 1 121 ? -9.621 -17.195 32.111 1.00 90.31 121 GLU A O 1
ATOM 983 N N . VAL A 1 122 ? -11.495 -17.360 33.349 1.00 90.50 122 VAL A N 1
ATOM 984 C CA . VAL A 1 122 ? -12.400 -16.849 32.310 1.00 90.50 122 VAL A CA 1
ATOM 985 C C . VAL A 1 122 ? -12.022 -15.416 31.932 1.00 90.50 122 VAL A C 1
ATOM 987 O O . VAL A 1 122 ? -11.851 -14.557 32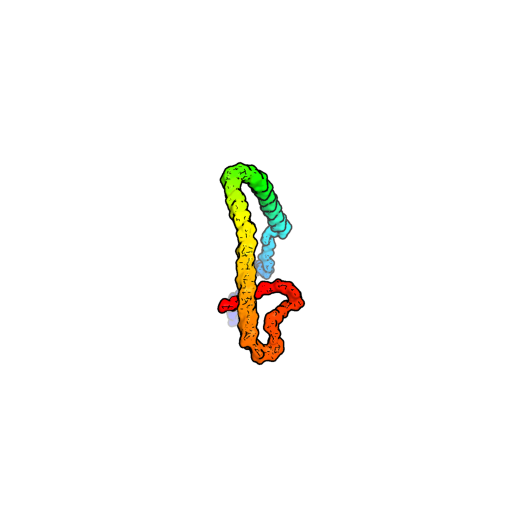.799 1.00 90.50 122 VAL A O 1
ATOM 990 N N . GLY A 1 123 ? -11.912 -15.141 30.630 1.00 88.00 123 GLY A N 1
ATOM 991 C CA . GLY A 1 123 ? -11.638 -13.794 30.121 1.00 88.00 123 GLY A CA 1
ATOM 992 C C . GLY A 1 123 ? -10.210 -13.290 30.345 1.00 88.00 123 GLY A C 1
ATOM 993 O O . GLY A 1 123 ? -9.939 -12.099 30.161 1.00 88.00 123 GLY A O 1
ATOM 994 N N . LYS A 1 124 ? -9.276 -14.169 30.723 1.00 90.06 124 LYS A N 1
ATOM 995 C CA . LYS A 1 124 ? -7.854 -13.825 30.787 1.00 90.06 124 LYS A CA 1
ATOM 996 C C . LYS A 1 124 ? -7.317 -13.548 29.381 1.00 90.06 124 LYS A C 1
ATOM 998 O O . LYS A 1 124 ? -7.415 -14.382 28.484 1.00 90.06 124 LYS A O 1
ATOM 1003 N N . SER A 1 125 ? -6.704 -12.378 29.189 1.00 88.00 125 SER A N 1
ATOM 1004 C CA . SER A 1 125 ? -6.046 -12.041 27.921 1.00 88.00 125 SER A CA 1
ATOM 1005 C C . SER A 1 125 ? -4.889 -13.003 27.639 1.00 88.00 125 SER A C 1
ATOM 1007 O O . SER A 1 125 ? -4.012 -13.191 28.479 1.00 88.00 125 SER A O 1
ATOM 1009 N N . VAL A 1 126 ? -4.851 -13.547 26.420 1.00 89.62 126 VAL A N 1
ATOM 1010 C CA . VAL A 1 126 ? -3.722 -14.346 25.903 1.00 89.62 126 VAL A CA 1
ATOM 1011 C C . VAL A 1 126 ? -2.465 -13.484 25.730 1.00 89.62 126 VAL A C 1
ATOM 1013 O O . VAL A 1 126 ? -1.340 -13.974 25.783 1.00 89.62 126 VAL A O 1
ATOM 1016 N N . TYR A 1 127 ? -2.645 -12.179 25.527 1.00 91.00 127 TYR A N 1
ATOM 1017 C CA . TYR A 1 127 ? -1.554 -11.232 25.354 1.00 91.00 127 TYR A CA 1
ATOM 1018 C C . TYR A 1 127 ? -1.127 -10.630 26.693 1.00 91.00 127 TYR A C 1
ATOM 1020 O O . TYR A 1 127 ? -1.965 -10.211 27.491 1.00 91.00 127 TYR A O 1
ATOM 1028 N N . ASN A 1 128 ? 0.186 -10.481 26.876 1.00 91.25 128 ASN A N 1
ATOM 1029 C CA . ASN A 1 128 ? 0.794 -9.900 28.081 1.00 91.25 128 ASN A CA 1
ATOM 1030 C C . ASN A 1 128 ? 0.599 -8.372 28.202 1.00 91.25 128 ASN A C 1
ATOM 1032 O O . ASN A 1 128 ? 0.881 -7.785 29.246 1.00 91.25 128 ASN A O 1
ATOM 1036 N N . GLY A 1 129 ? 0.170 -7.702 27.128 1.00 91.88 129 GLY A N 1
ATOM 1037 C CA . GLY A 1 129 ? -0.063 -6.258 27.107 1.00 91.88 129 GLY A CA 1
ATOM 1038 C C . GLY A 1 129 ? -1.461 -5.875 27.597 1.00 91.88 129 GLY A C 1
ATOM 1039 O O . GLY A 1 129 ? -2.417 -6.615 27.411 1.00 91.88 129 GLY A O 1
ATOM 1040 N N . LYS A 1 130 ? -1.604 -4.662 28.143 1.00 90.12 130 LYS A N 1
ATOM 1041 C CA . LYS A 1 130 ? -2.897 -4.106 28.601 1.00 90.12 130 LYS A CA 1
ATOM 1042 C C . LYS A 1 130 ? -3.740 -3.470 27.482 1.00 90.12 130 LYS A C 1
ATOM 1044 O O . LYS A 1 130 ? -4.662 -2.711 27.763 1.00 90.12 130 LYS A O 1
ATOM 1049 N N . ARG A 1 131 ? -3.375 -3.686 26.216 1.00 91.38 131 ARG A N 1
ATOM 1050 C CA . ARG A 1 131 ? -4.094 -3.111 25.070 1.00 91.38 131 ARG A CA 1
ATOM 1051 C C . ARG A 1 131 ? -5.332 -3.949 24.774 1.00 91.38 131 ARG A C 1
ATOM 1053 O O . ARG A 1 131 ? -5.283 -5.169 24.897 1.00 91.38 131 ARG A O 1
ATOM 1060 N N . TYR A 1 132 ? -6.408 -3.287 24.358 1.00 87.38 132 TYR A N 1
ATOM 1061 C CA . TYR A 1 132 ? -7.566 -3.979 23.808 1.00 87.38 132 TYR A CA 1
ATOM 1062 C C . TYR A 1 132 ? -7.161 -4.689 22.514 1.00 87.38 132 TYR A C 1
ATOM 1064 O O . TYR A 1 132 ? -6.504 -4.091 21.660 1.00 87.38 132 TYR A O 1
ATOM 1072 N N . ASN A 1 133 ? -7.550 -5.955 22.389 1.00 86.81 133 ASN A N 1
ATOM 1073 C CA . ASN A 1 133 ? -7.328 -6.748 21.191 1.00 86.81 133 ASN A CA 1
ATOM 1074 C C . ASN A 1 133 ? -8.688 -7.187 20.660 1.00 86.81 133 ASN A C 1
ATOM 1076 O O . ASN A 1 133 ? -9.463 -7.801 21.390 1.00 86.81 133 ASN A O 1
ATOM 1080 N N . THR A 1 134 ? -8.959 -6.895 19.392 1.00 81.19 134 THR A N 1
ATOM 1081 C CA . THR A 1 134 ? -10.154 -7.392 18.709 1.00 81.19 134 THR A CA 1
ATOM 1082 C C . THR A 1 134 ? -10.091 -8.918 18.633 1.00 81.19 134 THR A C 1
ATOM 1084 O O . THR A 1 134 ? -9.080 -9.446 18.153 1.00 81.19 134 THR A O 1
ATOM 1087 N N . PRO A 1 135 ? -11.124 -9.647 19.079 1.00 77.75 135 PRO A N 1
ATOM 1088 C CA . PRO A 1 135 ? -11.117 -11.102 19.013 1.00 77.75 135 PRO A CA 1
ATOM 1089 C C . PRO A 1 135 ? -11.098 -11.574 17.553 1.00 77.75 135 PRO A C 1
ATOM 1091 O O . PRO A 1 135 ? -11.744 -10.998 16.679 1.00 77.75 135 PRO A O 1
ATOM 1094 N N . SER A 1 136 ? -10.328 -12.629 17.281 1.00 74.25 136 SER A N 1
ATOM 1095 C CA . SER A 1 136 ? -10.106 -13.143 15.922 1.00 74.25 136 SER A CA 1
ATOM 1096 C C . SER A 1 136 ? -11.315 -13.880 15.342 1.00 74.25 136 SER A C 1
ATOM 1098 O O . SER A 1 136 ? -11.443 -13.984 14.124 1.00 74.25 136 SER A O 1
ATOM 1100 N N . MET A 1 137 ? -12.194 -14.403 16.200 1.00 67.06 137 MET A N 1
ATOM 1101 C CA . MET A 1 137 ? -13.363 -15.177 15.804 1.00 67.06 137 MET A CA 1
ATOM 1102 C C . MET A 1 137 ? -14.492 -14.978 16.814 1.00 67.06 137 MET A C 1
ATOM 1104 O O . MET A 1 137 ? -14.314 -15.201 18.010 1.00 67.06 137 MET A O 1
ATOM 1108 N N . TYR A 1 138 ? -15.671 -14.609 16.319 1.00 64.62 138 TYR A N 1
ATOM 1109 C CA . TYR A 1 138 ? -16.909 -14.693 17.083 1.00 64.62 138 TYR A CA 1
ATOM 1110 C C . TYR A 1 138 ? -17.61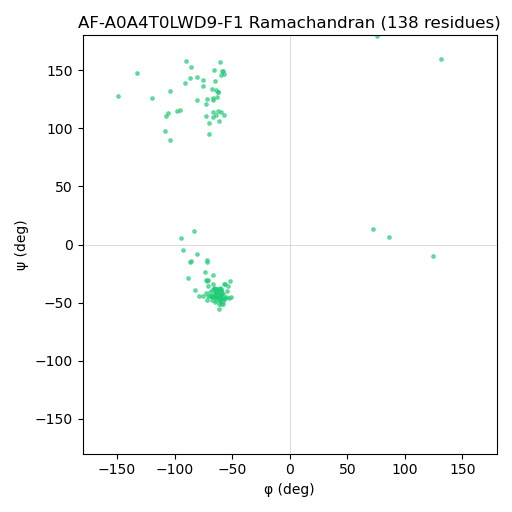0 -15.990 16.679 1.00 64.62 138 TYR A C 1
ATOM 1112 O O . TYR A 1 138 ? -18.003 -16.140 15.523 1.00 64.62 138 TYR A O 1
ATOM 1120 N N . VAL A 1 139 ? -17.752 -16.937 17.607 1.00 60.25 139 VAL A N 1
ATOM 1121 C CA . VAL A 1 139 ? -18.634 -18.092 17.394 1.00 60.25 139 VAL A CA 1
ATOM 1122 C C . VAL A 1 139 ? -20.068 -17.573 17.510 1.00 60.25 139 VAL A C 1
ATOM 1124 O O . VAL A 1 139 ? -20.461 -17.103 18.588 1.00 60.25 139 VAL A O 1
ATOM 1127 N N . LEU A 1 140 ? -20.776 -17.557 16.375 1.00 52.69 140 LEU A N 1
ATOM 1128 C CA . LEU A 1 140 ? -22.184 -17.160 16.272 1.00 52.69 140 LEU A CA 1
ATOM 1129 C C . LEU A 1 140 ? -23.068 -18.108 17.086 1.00 52.69 140 LEU A C 1
ATOM 1131 O O . LEU A 1 140 ? -22.879 -19.336 16.953 1.00 52.69 140 LEU A O 1
#

Radius of gyration: 42.74 Å; Cα contacts (8 Å, |Δi|>4): 18; chains: 1; bounding box: 78×97×92 Å

Organism: NCBI:txid1708541

Mean predicted aligned error: 13.02 Å

pLDDT: mean 85.54, std 12.73, range [51.97, 97.94]